Protein AF-A0A7J3XM62-F1 (afdb_monomer_lite)

Foldseek 3Di:
DPPDDDDFDADPNDRPLQVCVVVVNDADPQVCLVPDPCLPPPSNVVRDRD

Radius of gyration: 10.86 Å; chains: 1; bounding box: 24×21×28 Å

Secondary structure (DSSP, 8-state):
--SPPP---EETTEEHHHHHHHTTS----GGGTTT-TTTTSHHHHHTT--

Structure (mmCIF, N/CA/C/O backbone):
data_AF-A0A7J3XM62-F1
#
_entry.id   AF-A0A7J3XM62-F1
#
loop_
_atom_site.group_PDB
_atom_site.id
_atom_site.type_symbol
_atom_site.label_atom_id
_atom_site.label_alt_id
_atom_site.label_comp_id
_atom_site.label_asym_id
_atom_site.label_entity_id
_atom_site.label_seq_id
_atom_site.pdbx_PDB_ins_code
_atom_site.Cartn_x
_atom_site.Cartn_y
_atom_site.Cartn_z
_atom_site.occupancy
_atom_site.B_iso_or_equiv
_atom_site.auth_seq_id
_atom_site.auth_comp_id
_atom_site.auth_asym_id
_atom_site.auth_atom_id
_atom_site.pdbx_PDB_model_num
ATOM 1 N N . ARG A 1 1 ? -13.320 -0.664 17.258 1.00 64.62 1 ARG A N 1
ATOM 2 C CA . ARG A 1 1 ? -11.872 -0.658 16.910 1.00 64.62 1 ARG A CA 1
ATOM 3 C C . ARG A 1 1 ? -11.251 -1.849 17.639 1.00 64.62 1 ARG A C 1
ATOM 5 O O . ARG A 1 1 ? -11.339 -1.870 18.852 1.00 64.62 1 ARG A O 1
ATOM 12 N N . TYR A 1 2 ? -10.729 -2.857 16.933 1.00 82.62 2 TYR A N 1
ATOM 13 C CA . TYR A 1 2 ? -10.418 -4.189 17.500 1.00 82.62 2 TYR A CA 1
ATOM 14 C C . TYR A 1 2 ? -8.982 -4.349 18.045 1.00 82.62 2 TYR A C 1
ATOM 16 O O . TYR A 1 2 ? -8.446 -5.446 18.020 1.00 82.62 2 TYR A O 1
ATOM 24 N N . GLY A 1 3 ? -8.305 -3.260 18.431 1.00 86.06 3 GLY A N 1
ATOM 25 C CA . GLY A 1 3 ? -6.913 -3.322 18.919 1.00 86.06 3 GLY A CA 1
ATOM 26 C C . GLY A 1 3 ? -5.851 -3.735 17.886 1.00 86.06 3 GLY A C 1
ATOM 27 O O . GLY A 1 3 ? -4.705 -3.955 18.249 1.00 86.06 3 GLY A O 1
ATOM 28 N N . ARG A 1 4 ? -6.204 -3.835 16.597 1.00 88.19 4 ARG A N 1
ATOM 29 C CA . ARG A 1 4 ? -5.270 -4.215 15.526 1.00 88.19 4 ARG A CA 1
ATOM 30 C C . ARG A 1 4 ? -4.380 -3.047 15.105 1.00 88.19 4 ARG A C 1
ATOM 32 O O . ARG A 1 4 ? -4.878 -1.932 14.923 1.00 88.19 4 ARG A O 1
ATOM 39 N N . VAL A 1 5 ? -3.105 -3.343 14.870 1.00 87.44 5 VAL A N 1
ATOM 40 C CA . VAL A 1 5 ? -2.143 -2.438 14.230 1.00 87.44 5 VAL A CA 1
ATOM 41 C C . VAL A 1 5 ? -2.381 -2.437 12.719 1.00 87.44 5 VAL A C 1
ATOM 43 O O . VAL A 1 5 ? -2.656 -3.480 12.127 1.00 87.44 5 VAL A O 1
ATOM 46 N N . VAL A 1 6 ? -2.303 -1.259 12.101 1.00 87.44 6 VAL A N 1
ATOM 47 C CA . VAL A 1 6 ? -2.329 -1.092 10.643 1.00 87.44 6 VAL A CA 1
ATOM 48 C C . VAL A 1 6 ? -0.897 -0.835 10.202 1.00 87.44 6 VAL A C 1
ATOM 50 O O . VAL A 1 6 ? -0.278 0.090 10.711 1.00 87.44 6 VAL A O 1
ATOM 53 N N . ALA A 1 7 ? -0.382 -1.653 9.288 1.00 90.94 7 ALA A N 1
ATOM 54 C CA . ALA A 1 7 ? 1.002 -1.586 8.836 1.00 90.94 7 ALA A CA 1
ATOM 55 C C . ALA A 1 7 ? 1.112 -1.902 7.338 1.00 90.94 7 ALA A C 1
ATOM 57 O O . ALA A 1 7 ? 0.252 -2.578 6.760 1.00 90.94 7 ALA A O 1
ATOM 58 N N . LYS A 1 8 ? 2.206 -1.435 6.737 1.00 93.44 8 LYS A N 1
ATOM 59 C CA . LYS A 1 8 ? 2.717 -1.902 5.452 1.00 93.44 8 LYS A CA 1
ATOM 60 C C . LYS A 1 8 ? 3.619 -3.105 5.709 1.00 93.44 8 LYS A C 1
ATOM 62 O O . LYS A 1 8 ? 4.546 -3.012 6.512 1.00 93.44 8 LYS A O 1
ATOM 67 N N . VAL A 1 9 ? 3.339 -4.221 5.047 1.00 95.69 9 VAL A N 1
ATOM 68 C CA . VAL A 1 9 ? 4.060 -5.484 5.234 1.00 95.69 9 VAL A CA 1
ATOM 69 C C . VAL A 1 9 ? 4.991 -5.711 4.050 1.00 95.69 9 VAL A C 1
ATOM 71 O O . VAL A 1 9 ? 4.573 -5.618 2.896 1.00 95.69 9 VAL A O 1
ATOM 74 N N . ILE A 1 10 ? 6.256 -6.006 4.347 1.00 97.19 10 ILE A N 1
ATOM 75 C CA . ILE A 1 10 ? 7.272 -6.340 3.350 1.00 97.19 10 ILE A CA 1
ATOM 76 C C . ILE A 1 10 ? 7.664 -7.806 3.534 1.00 97.19 10 ILE A C 1
ATOM 78 O O . ILE A 1 10 ? 8.053 -8.205 4.631 1.00 97.19 10 ILE A O 1
ATOM 82 N N . CYS A 1 11 ? 7.576 -8.587 2.460 1.00 97.25 11 CYS A N 1
ATOM 83 C CA . CYS A 1 11 ? 7.988 -9.989 2.397 1.00 97.25 11 CYS A CA 1
ATOM 84 C C . CYS A 1 11 ? 9.051 -10.116 1.304 1.00 97.25 11 CYS A C 1
ATOM 86 O O . CYS A 1 11 ? 8.770 -9.775 0.161 1.00 97.25 11 CYS A O 1
ATOM 88 N N . ASP A 1 12 ? 10.269 -10.538 1.649 1.00 97.50 12 ASP A N 1
ATOM 89 C CA . ASP A 1 12 ? 11.385 -10.695 0.698 1.00 97.50 12 ASP A CA 1
ATOM 90 C C . ASP A 1 12 ? 11.620 -9.462 -0.202 1.00 97.50 12 ASP A C 1
ATOM 92 O O . ASP A 1 12 ? 11.858 -9.559 -1.402 1.00 97.50 12 ASP A O 1
ATOM 96 N N . GLY A 1 13 ? 11.509 -8.263 0.383 1.00 97.44 13 GLY A N 1
ATOM 97 C CA . GLY A 1 13 ? 11.653 -6.985 -0.328 1.00 97.44 13 GLY A CA 1
ATOM 98 C C . GLY A 1 13 ? 10.418 -6.542 -1.124 1.00 97.44 13 GLY A C 1
ATOM 99 O O . GLY A 1 13 ? 10.379 -5.408 -1.600 1.00 97.44 13 GLY A O 1
ATOM 100 N N . VAL A 1 14 ? 9.382 -7.378 -1.218 1.00 97.62 14 VAL A N 1
ATOM 101 C CA . VAL A 1 14 ? 8.118 -7.069 -1.895 1.00 97.62 14 VAL A CA 1
ATOM 102 C C . VAL A 1 14 ? 7.133 -6.445 -0.914 1.00 97.62 14 VAL A C 1
ATOM 104 O O . VAL A 1 14 ? 6.857 -6.991 0.153 1.00 97.62 14 VAL A O 1
ATOM 107 N N . ASN A 1 15 ? 6.551 -5.306 -1.288 1.00 97.69 15 ASN A N 1
ATOM 108 C CA . ASN A 1 15 ? 5.423 -4.726 -0.566 1.00 97.69 15 ASN A CA 1
ATOM 109 C C . ASN A 1 15 ? 4.168 -5.584 -0.798 1.00 97.69 15 ASN A C 1
ATOM 111 O O . ASN A 1 15 ? 3.535 -5.496 -1.853 1.00 97.69 15 ASN A O 1
ATOM 115 N N . LEU A 1 16 ? 3.795 -6.387 0.199 1.00 98.00 16 LEU A N 1
ATOM 116 C CA . LEU A 1 16 ? 2.660 -7.305 0.118 1.00 98.00 16 LEU A CA 1
ATOM 117 C C . LEU A 1 16 ? 1.336 -6.558 -0.103 1.00 98.00 16 LEU A C 1
ATOM 119 O O . LEU A 1 16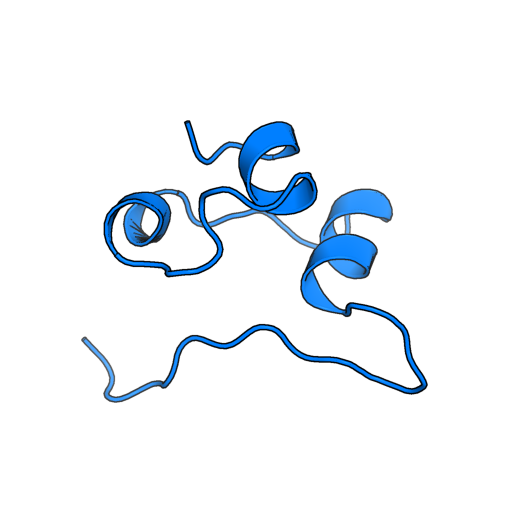 ? 0.493 -7.023 -0.867 1.00 98.00 16 LEU A O 1
ATOM 123 N N . ASN A 1 17 ? 1.153 -5.392 0.528 1.00 96.50 17 ASN A N 1
ATOM 124 C CA . ASN A 1 17 ? -0.065 -4.591 0.385 1.00 96.50 17 ASN A CA 1
ATOM 125 C C . ASN A 1 17 ? -0.281 -4.170 -1.077 1.00 96.50 17 ASN A C 1
ATOM 127 O O . ASN A 1 17 ? -1.391 -4.299 -1.587 1.00 96.50 17 ASN A O 1
ATOM 131 N N . ALA A 1 18 ? 0.779 -3.705 -1.743 1.00 97.50 18 ALA A N 1
ATOM 132 C CA . ALA A 1 18 ? 0.730 -3.326 -3.152 1.00 97.50 18 ALA A CA 1
ATOM 133 C C . ALA A 1 18 ? 0.515 -4.549 -4.056 1.00 97.50 18 ALA A C 1
ATOM 135 O O . ALA A 1 18 ? -0.406 -4.549 -4.869 1.00 97.50 18 ALA A O 1
ATOM 136 N N . ALA A 1 19 ? 1.289 -5.620 -3.850 1.00 98.12 19 ALA A N 1
ATOM 137 C CA . ALA A 1 19 ? 1.220 -6.824 -4.675 1.00 98.12 19 ALA A CA 1
ATOM 138 C C . ALA A 1 19 ? -0.174 -7.476 -4.658 1.00 98.12 19 ALA A C 1
ATOM 140 O O . ALA A 1 19 ? -0.668 -7.915 -5.696 1.00 98.12 19 ALA A O 1
ATOM 141 N N . LEU A 1 20 ? -0.848 -7.512 -3.501 1.00 98.12 20 LEU A N 1
ATOM 142 C CA . LEU A 1 20 ? -2.214 -8.039 -3.406 1.00 98.12 20 LEU A CA 1
ATOM 143 C C . LEU A 1 20 ? -3.218 -7.217 -4.228 1.00 98.12 20 LEU A C 1
ATOM 145 O O . LEU A 1 20 ? -4.144 -7.790 -4.799 1.00 98.12 20 LEU A O 1
ATOM 149 N N . LEU A 1 21 ? -3.051 -5.894 -4.289 1.00 97.31 21 LEU A N 1
ATOM 150 C CA . LEU A 1 21 ? -3.920 -5.012 -5.072 1.00 97.31 21 LEU A CA 1
ATOM 151 C C . LEU A 1 21 ? -3.657 -5.165 -6.571 1.00 97.31 21 LEU A C 1
ATOM 153 O O . LEU A 1 21 ? -4.601 -5.360 -7.333 1.00 97.31 21 LEU A O 1
ATOM 157 N N . GLU A 1 22 ? -2.385 -5.163 -6.973 1.00 97.44 22 GLU A N 1
ATOM 158 C CA . GLU A 1 22 ? -1.965 -5.331 -8.371 1.00 97.44 22 GLU A CA 1
ATOM 159 C C . GLU A 1 22 ? -2.427 -6.656 -8.978 1.00 97.44 22 GLU A C 1
ATOM 161 O O . GLU A 1 22 ? -2.813 -6.705 -10.142 1.00 97.44 22 GLU A O 1
ATOM 166 N N . ASN A 1 23 ? -2.442 -7.726 -8.181 1.00 97.81 23 ASN A N 1
ATOM 167 C CA . ASN A 1 23 ? -2.889 -9.046 -8.627 1.00 97.81 23 ASN A CA 1
ATOM 168 C C . ASN A 1 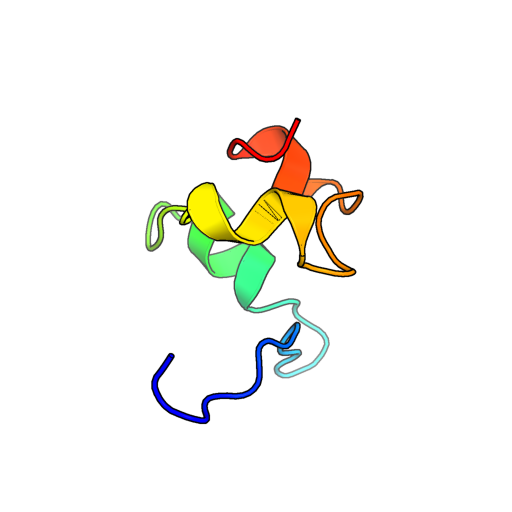23 ? -4.409 -9.252 -8.484 1.00 97.81 23 ASN A C 1
ATOM 170 O O . ASN A 1 23 ? -4.902 -10.357 -8.703 1.00 97.81 23 ASN A O 1
ATOM 174 N N . GLY A 1 24 ? -5.169 -8.223 -8.087 1.00 97.38 24 GLY A N 1
ATOM 175 C CA . GLY A 1 24 ? -6.623 -8.319 -7.916 1.00 97.38 24 GLY A CA 1
ATOM 176 C C . GLY A 1 24 ? -7.065 -9.233 -6.765 1.00 97.38 24 GLY A C 1
ATOM 177 O O . GLY A 1 24 ? -8.213 -9.678 -6.735 1.00 97.38 24 GLY A O 1
ATOM 178 N N . LEU A 1 25 ? -6.171 -9.515 -5.813 1.00 98.19 25 LEU A N 1
ATOM 179 C CA . LEU A 1 25 ? -6.399 -10.409 -4.670 1.00 98.19 25 LEU A CA 1
ATOM 180 C C . LEU A 1 25 ? -6.918 -9.673 -3.426 1.00 98.19 25 LEU A C 1
ATOM 182 O O . LEU A 1 25 ? -7.318 -10.309 -2.451 1.00 98.19 25 LEU A O 1
ATOM 186 N N . ALA A 1 26 ? -6.917 -8.339 -3.436 1.00 97.06 26 ALA A N 1
ATOM 187 C CA . ALA A 1 26 ? -7.420 -7.519 -2.342 1.00 97.06 26 ALA A CA 1
ATOM 188 C C . ALA A 1 26 ? -8.157 -6.269 -2.839 1.00 97.06 26 ALA A C 1
ATOM 190 O O . ALA A 1 26 ? -8.046 -5.859 -3.991 1.00 97.06 26 ALA A O 1
ATOM 191 N N . LYS A 1 27 ? -8.903 -5.641 -1.924 1.00 95.81 27 LYS A N 1
ATOM 192 C CA . LYS A 1 27 ? -9.504 -4.314 -2.099 1.00 95.81 27 LYS A CA 1
ATOM 193 C C . LYS A 1 27 ? -9.132 -3.436 -0.913 1.00 95.81 27 LYS A C 1
ATOM 195 O O . LYS A 1 27 ? -9.177 -3.896 0.231 1.00 95.81 27 LYS A O 1
ATOM 200 N N . ILE A 1 28 ? -8.797 -2.175 -1.175 1.00 93.44 28 ILE A N 1
ATOM 201 C CA . ILE A 1 28 ? -8.557 -1.198 -0.111 1.00 93.44 28 ILE A CA 1
ATOM 202 C C . ILE A 1 28 ? -9.864 -0.905 0.623 1.00 93.44 28 ILE A C 1
ATOM 204 O O . ILE A 1 28 ? -10.903 -0.647 0.019 1.00 93.44 28 ILE A O 1
ATOM 208 N N . LEU A 1 29 ? -9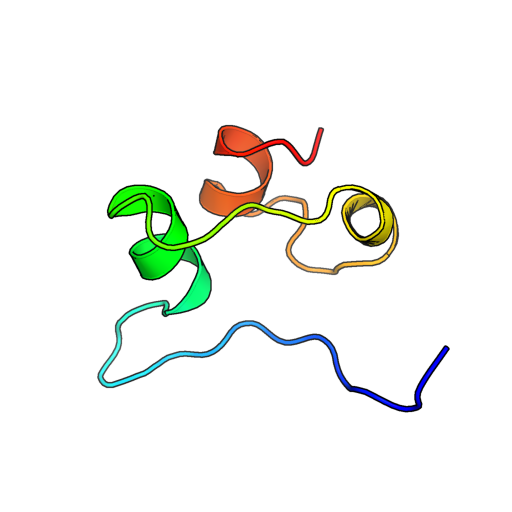.789 -0.893 1.954 1.00 92.81 29 LEU A N 1
ATOM 209 C CA . LEU A 1 29 ? -10.865 -0.396 2.798 1.00 92.81 29 LEU A CA 1
ATOM 210 C C . LEU A 1 29 ? -10.667 1.103 3.043 1.00 92.81 29 LEU A C 1
ATOM 212 O O . LEU A 1 29 ? -9.939 1.513 3.953 1.00 92.81 29 LEU A O 1
ATOM 216 N N . THR A 1 30 ? -11.332 1.920 2.229 1.00 92.62 30 THR A N 1
ATOM 217 C CA . THR A 1 30 ? -11.101 3.372 2.158 1.00 92.62 30 THR A CA 1
ATOM 218 C C . THR A 1 30 ? -11.431 4.126 3.448 1.00 92.62 30 THR A C 1
ATOM 220 O O . THR A 1 30 ? -10.877 5.191 3.716 1.00 92.62 30 THR A O 1
ATOM 223 N N . THR A 1 31 ? -12.235 3.533 4.336 1.00 90.81 31 THR A N 1
ATOM 224 C CA . THR A 1 31 ? -12.543 4.063 5.677 1.00 90.81 31 THR A CA 1
ATOM 225 C C . THR A 1 31 ? -11.297 4.353 6.527 1.00 90.81 31 THR A C 1
ATOM 227 O O . THR A 1 31 ? -11.365 5.146 7.469 1.00 90.81 31 THR A O 1
ATOM 230 N N . TYR A 1 32 ? -10.155 3.728 6.223 1.00 88.69 32 TYR A N 1
ATOM 231 C CA . TYR A 1 32 ? -8.899 3.953 6.940 1.00 88.69 32 TYR A CA 1
ATOM 232 C C . TYR A 1 32 ? -7.929 4.914 6.239 1.00 88.69 32 TYR A C 1
ATOM 234 O O . TYR A 1 32 ? -6.932 5.276 6.862 1.00 88.69 32 TYR A O 1
ATOM 242 N N . CYS A 1 33 ? -8.211 5.388 5.020 1.00 91.06 33 CYS A N 1
ATOM 243 C CA . CYS A 1 33 ? -7.293 6.256 4.267 1.00 91.06 33 CYS A CA 1
ATOM 244 C C . CYS A 1 33 ? -6.954 7.554 5.018 1.00 91.06 33 CYS A C 1
ATOM 246 O O . CYS A 1 33 ? -5.798 7.956 5.061 1.00 91.06 33 CYS A O 1
ATOM 248 N N . SER A 1 34 ? -7.918 8.178 5.702 1.00 89.69 34 SER A N 1
ATOM 249 C CA . SER A 1 34 ? -7.674 9.414 6.465 1.00 89.69 34 SER A CA 1
ATOM 250 C C . SER A 1 34 ? -6.810 9.224 7.718 1.00 89.69 34 SER A C 1
ATOM 252 O O . SER A 1 34 ? -6.290 10.198 8.255 1.00 89.69 34 SER A O 1
ATOM 254 N N . LYS A 1 35 ? -6.661 7.982 8.196 1.00 88.25 35 LYS A N 1
ATOM 255 C CA . LYS A 1 35 ? -5.910 7.632 9.415 1.00 88.25 35 LYS A CA 1
ATOM 256 C C . LYS A 1 35 ? -4.606 6.899 9.126 1.00 88.25 35 LYS A C 1
ATOM 258 O O . LYS A 1 35 ? -3.766 6.800 10.013 1.00 88.25 35 LYS A O 1
ATOM 263 N N . SER A 1 36 ? -4.485 6.310 7.942 1.00 89.06 36 SER A N 1
ATOM 264 C CA . SER A 1 36 ? -3.329 5.520 7.551 1.00 89.06 36 SER A CA 1
ATOM 265 C C . SER A 1 36 ? -2.189 6.439 7.134 1.00 89.06 36 SER A C 1
ATOM 267 O O . SER A 1 36 ? -2.362 7.299 6.274 1.00 89.06 36 SER A O 1
ATOM 269 N N . GLU A 1 37 ? -1.005 6.212 7.693 1.00 91.50 37 GLU A N 1
ATOM 270 C CA . GLU A 1 37 ? 0.229 6.869 7.249 1.00 91.50 37 GLU A CA 1
ATOM 271 C C . GLU A 1 37 ? 0.599 6.520 5.795 1.00 91.50 37 GLU A C 1
ATOM 273 O O . GLU A 1 37 ? 1.335 7.257 5.149 1.00 91.50 37 GLU A O 1
ATOM 278 N N . PHE A 1 38 ? 0.024 5.442 5.247 1.00 93.56 38 PHE A N 1
ATOM 279 C CA . PHE A 1 38 ? 0.284 4.965 3.889 1.00 93.56 38 PHE A CA 1
ATOM 280 C C . PHE A 1 38 ? -0.643 5.574 2.831 1.00 93.56 38 PHE A C 1
ATOM 282 O O . PHE A 1 38 ? -0.523 5.217 1.662 1.00 93.56 38 PHE A O 1
ATOM 289 N N . ARG A 1 39 ? -1.570 6.481 3.190 1.00 93.50 39 ARG A N 1
ATOM 290 C CA . ARG A 1 39 ? -2.566 7.018 2.235 1.00 93.50 39 ARG A CA 1
ATOM 291 C C . ARG A 1 39 ? -1.933 7.652 0.993 1.00 93.50 39 ARG A C 1
ATOM 293 O O . ARG A 1 39 ? -2.546 7.669 -0.064 1.00 93.50 39 ARG A O 1
ATOM 300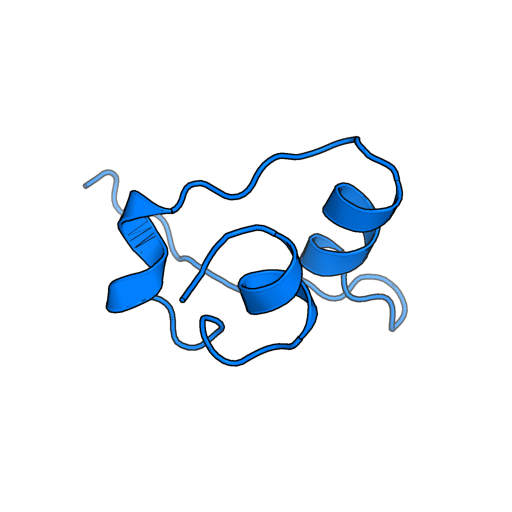 N N . THR A 1 40 ? -0.743 8.229 1.138 1.00 94.44 40 THR A N 1
ATOM 301 C CA . THR A 1 40 ? -0.041 8.933 0.060 1.00 94.44 40 THR A CA 1
ATOM 302 C C . THR A 1 40 ? 0.829 8.016 -0.793 1.00 94.44 40 THR A C 1
ATOM 304 O O . THR A 1 40 ? 1.370 8.481 -1.797 1.00 94.44 40 THR A O 1
ATOM 307 N N . GLU A 1 41 ? 0.967 6.736 -0.435 1.00 95.94 41 GLU A N 1
ATOM 308 C CA . GLU A 1 41 ? 1.688 5.778 -1.267 1.00 95.94 41 GLU A CA 1
ATOM 309 C C . GLU A 1 41 ? 0.934 5.523 -2.576 1.00 95.94 41 GLU A C 1
ATOM 311 O O . GLU A 1 41 ? -0.296 5.565 -2.638 1.00 95.94 41 GLU A O 1
ATOM 316 N N . TRP A 1 42 ? 1.685 5.253 -3.645 1.00 95.88 42 TRP A N 1
ATOM 317 C CA . TRP A 1 42 ? 1.132 5.144 -4.995 1.00 95.88 42 TRP A CA 1
ATOM 318 C C . TRP A 1 42 ? 0.034 4.071 -5.092 1.00 95.88 42 TRP A C 1
ATOM 320 O O . TRP A 1 42 ? -1.008 4.321 -5.691 1.00 95.88 42 TRP A O 1
ATOM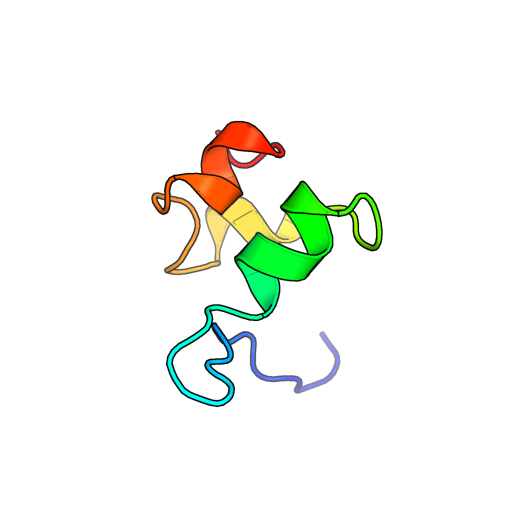 330 N N . TRP A 1 43 ? 0.220 2.920 -4.437 1.00 95.75 43 TRP A N 1
ATOM 331 C CA . TRP A 1 43 ? -0.749 1.819 -4.417 1.00 95.75 43 TRP A CA 1
ATOM 332 C C . TRP A 1 43 ? -1.971 2.148 -3.559 1.00 95.75 43 TRP A C 1
ATOM 334 O O . TRP A 1 43 ? -3.045 1.607 -3.784 1.00 95.75 43 TRP A O 1
ATOM 344 N N . ALA A 1 44 ? -1.850 3.040 -2.576 1.00 96.19 44 ALA A N 1
ATOM 345 C CA . ALA A 1 44 ? -3.004 3.468 -1.800 1.00 96.19 44 ALA A CA 1
ATOM 346 C C . ALA A 1 44 ? -3.894 4.385 -2.648 1.00 96.19 44 ALA A C 1
ATOM 348 O O . ALA A 1 44 ? -5.103 4.172 -2.732 1.00 96.19 44 ALA A O 1
ATOM 349 N 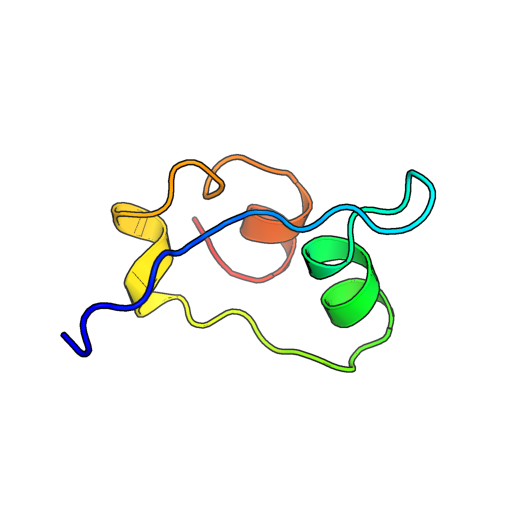N . ARG A 1 45 ? -3.284 5.350 -3.345 1.00 95.81 45 ARG A N 1
ATOM 350 C CA . ARG A 1 45 ? -3.981 6.292 -4.235 1.00 95.81 45 ARG A CA 1
ATOM 351 C C . ARG A 1 45 ? -4.596 5.619 -5.452 1.00 95.81 45 ARG A C 1
ATOM 353 O O . ARG A 1 45 ? -5.772 5.819 -5.728 1.00 95.81 45 ARG A O 1
ATOM 360 N N . ALA A 1 46 ? -3.829 4.770 -6.134 1.00 95.75 46 ALA A N 1
ATOM 361 C CA . ALA A 1 46 ? -4.292 4.077 -7.336 1.00 95.75 46 ALA A CA 1
ATOM 362 C C . ALA A 1 46 ? -5.517 3.178 -7.082 1.00 95.75 46 ALA A C 1
ATOM 364 O O . ALA A 1 46 ? -6.260 2.886 -8.014 1.00 95.75 46 ALA A O 1
ATOM 365 N N . TYR A 1 47 ? -5.742 2.766 -5.829 1.00 95.00 47 TYR A N 1
ATOM 366 C CA . TYR A 1 47 ? -6.804 1.835 -5.451 1.00 95.00 47 TYR A CA 1
ATOM 367 C C . TYR A 1 47 ? -7.826 2.430 -4.460 1.00 95.00 47 TYR A C 1
ATOM 369 O O . TYR A 1 47 ? -8.609 1.677 -3.877 1.00 95.00 47 TYR A O 1
ATOM 377 N N . GLY A 1 48 ? -7.867 3.762 -4.295 1.00 93.19 48 GLY A N 1
ATOM 378 C CA . GLY A 1 48 ? -9.019 4.463 -3.704 1.00 93.19 48 GLY A CA 1
ATOM 379 C C . GLY A 1 48 ? -8.769 5.349 -2.478 1.00 93.19 48 GLY A C 1
ATOM 380 O O . GLY A 1 48 ? -9.737 5.829 -1.890 1.00 93.19 48 GLY A O 1
ATOM 381 N N . CYS A 1 49 ? -7.522 5.558 -2.049 1.00 92.06 49 CYS A N 1
ATOM 382 C CA . CYS A 1 49 ? -7.204 6.581 -1.048 1.00 92.06 49 CYS A CA 1
ATOM 383 C C . CYS A 1 49 ? -6.893 7.930 -1.713 1.00 92.06 49 CYS A C 1
ATOM 385 O O . CYS A 1 49 ? -5.749 8.162 -2.094 1.00 92.06 49 CYS A O 1
ATOM 387 N N . ASP A 1 50 ? -7.885 8.818 -1.800 1.00 80.81 50 ASP A N 1
ATOM 388 C CA . ASP A 1 50 ? -7.713 10.206 -2.267 1.00 80.81 50 ASP A CA 1
ATOM 389 C C . ASP A 1 50 ? -7.004 11.114 -1.228 1.00 80.81 50 ASP A C 1
ATOM 391 O O . ASP A 1 50 ? -7.274 10.997 -0.003 1.00 80.81 50 ASP A O 1
#

pLDDT: mean 93.12, std 5.84, range [64.62, 98.19]

Sequence (50 aa):
RYGRVVAKVICDGVNLNAALLENGLAKILTTYCSKSEFRTEWWARAYGCD